Protein AF-A0A965IAT5-F1 (afdb_monomer_lite)

Radius of gyration: 20.92 Å; chains: 1; bounding box: 38×31×61 Å

Secondary structure (DSSP, 8-state):
----TT--PPP----SS--S-HHHHHHHHHHHHHHTT--S---------TTSS----TTPPPPPSEEETTEE--STTSS-SSSS-HHHHHHHHHHHHHHHHH-

Structure (mmCIF, N/CA/C/O backbone):
data_AF-A0A965IAT5-F1
#
_entry.id   AF-A0A965IAT5-F1
#
loop_
_atom_site.group_PDB
_atom_site.id
_atom_site.type_symbol
_atom_site.label_atom_id
_atom_site.label_alt_id
_atom_site.label_comp_id
_atom_site.label_asym_id
_atom_site.label_entity_id
_atom_site.label_seq_id
_atom_site.pdbx_PDB_ins_code
_atom_site.Cartn_x
_atom_site.Cartn_y
_atom_site.Cartn_z
_atom_site.occupancy
_atom_site.B_iso_or_equiv
_atom_site.auth_seq_id
_atom_site.auth_comp_id
_atom_site.auth_asym_id
_atom_site.auth_atom_id
_atom_site.pdbx_PDB_model_num
ATOM 1 N N . ILE A 1 1 ? -11.086 9.307 -29.072 1.00 40.31 1 ILE A N 1
ATOM 2 C CA . ILE A 1 1 ? -9.686 9.575 -28.659 1.00 40.31 1 ILE A CA 1
ATOM 3 C C . ILE A 1 1 ? -9.062 10.429 -29.756 1.00 40.31 1 ILE A C 1
ATOM 5 O O . ILE A 1 1 ? -9.099 10.022 -30.909 1.00 40.31 1 ILE A O 1
ATOM 9 N N . SER A 1 2 ? -8.652 11.656 -29.430 1.00 40.00 2 SER A N 1
ATOM 10 C CA . SER A 1 2 ? -8.165 12.648 -30.401 1.00 40.00 2 SER A CA 1
ATOM 11 C C . SER A 1 2 ? -6.796 12.230 -30.949 1.00 40.00 2 SER A C 1
ATOM 13 O O . SER A 1 2 ? -5.845 12.107 -30.181 1.00 40.00 2 SER A O 1
ATOM 15 N N . GLN A 1 3 ? -6.710 11.988 -32.261 1.00 45.22 3 GLN A N 1
ATOM 16 C CA . GLN A 1 3 ? -5.454 11.771 -32.979 1.00 45.22 3 GLN A CA 1
ATOM 17 C C . GLN A 1 3 ? -4.819 13.136 -33.263 1.00 45.22 3 GLN A C 1
ATOM 19 O O . GLN A 1 3 ? -5.136 13.779 -34.260 1.00 45.22 3 GLN A O 1
ATOM 24 N N . ASN A 1 4 ? -3.968 13.615 -32.356 1.00 45.94 4 ASN A N 1
ATOM 25 C CA . ASN A 1 4 ? -3.211 14.846 -32.560 1.00 45.94 4 ASN A CA 1
ATOM 26 C C . ASN A 1 4 ? -1.705 14.514 -32.536 1.00 45.94 4 ASN A C 1
ATOM 28 O O . ASN A 1 4 ? -1.198 14.148 -31.475 1.00 45.94 4 ASN A O 1
ATOM 32 N N . PRO A 1 5 ? -0.987 14.614 -33.670 1.00 48.59 5 PRO A N 1
ATOM 33 C CA . PRO A 1 5 ? 0.373 14.085 -33.833 1.00 48.59 5 PRO A CA 1
ATOM 34 C C . PRO A 1 5 ? 1.465 14.857 -33.069 1.00 48.59 5 PRO A C 1
ATOM 36 O O . PRO A 1 5 ? 2.627 14.472 -33.131 1.00 48.59 5 PRO A O 1
ATOM 39 N N . ASN A 1 6 ? 1.117 15.932 -32.348 1.00 50.16 6 ASN A N 1
ATOM 40 C CA . ASN A 1 6 ? 2.080 16.824 -31.687 1.00 50.16 6 ASN A CA 1
ATOM 41 C C . ASN A 1 6 ? 1.929 16.911 -30.155 1.00 50.16 6 ASN A C 1
ATOM 43 O O . ASN A 1 6 ? 2.460 17.818 -29.517 1.00 50.16 6 ASN A O 1
ATOM 47 N N . LYS A 1 7 ? 1.206 15.972 -29.534 1.00 50.66 7 LYS A N 1
ATOM 48 C CA . LYS A 1 7 ? 1.285 15.747 -28.085 1.00 50.66 7 LYS A CA 1
ATOM 49 C C . LYS A 1 7 ? 2.068 14.465 -27.853 1.00 50.66 7 LYS A C 1
ATOM 51 O O . LYS A 1 7 ? 1.527 13.384 -28.057 1.00 50.66 7 LYS A O 1
ATOM 56 N N . LYS A 1 8 ? 3.321 14.579 -27.403 1.00 68.69 8 LYS A N 1
ATOM 57 C CA . LYS A 1 8 ? 4.007 13.442 -26.777 1.00 68.69 8 LYS A CA 1
ATOM 58 C C . LYS A 1 8 ? 3.155 13.025 -25.573 1.00 68.69 8 LYS A C 1
ATOM 60 O O . LYS A 1 8 ? 3.028 13.786 -24.616 1.00 68.69 8 LYS A O 1
ATOM 65 N N . GLY A 1 9 ? 2.454 11.900 -25.692 1.00 81.62 9 GLY A N 1
ATOM 66 C CA . GLY A 1 9 ? 1.611 11.373 -24.622 1.00 81.62 9 GLY A CA 1
ATOM 67 C C . GLY A 1 9 ? 2.477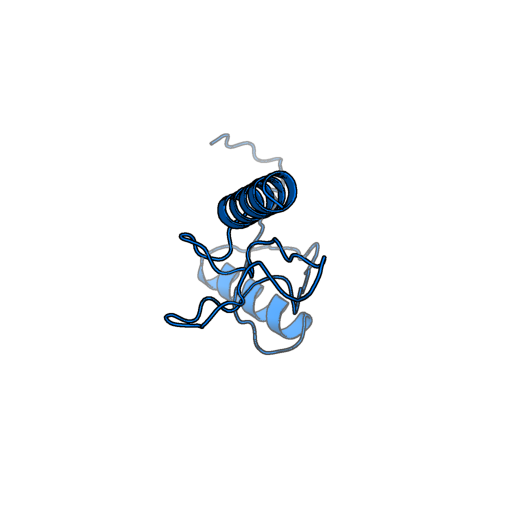 10.893 -23.463 1.00 81.62 9 GLY A C 1
ATOM 68 O O . GLY A 1 9 ? 3.569 10.379 -23.689 1.00 81.62 9 GLY A O 1
ATOM 69 N N . LEU A 1 10 ? 1.998 11.066 -22.232 1.00 89.56 10 LEU A N 1
ATOM 70 C CA . LEU A 1 10 ? 2.626 10.463 -21.063 1.00 89.56 10 LEU A CA 1
ATOM 71 C C . LEU A 1 10 ? 1.942 9.133 -20.762 1.00 89.56 10 LEU A C 1
ATOM 73 O O . LEU A 1 10 ? 0.715 9.074 -20.668 1.00 89.56 10 LEU A O 1
ATOM 77 N N . TRP A 1 11 ? 2.744 8.096 -20.567 1.00 91.06 11 TRP A N 1
ATOM 78 C CA . TRP A 1 11 ? 2.289 6.812 -20.058 1.00 91.06 11 TRP A CA 1
ATOM 79 C C . TRP A 1 11 ? 2.668 6.680 -18.586 1.00 91.06 11 TRP A C 1
ATOM 81 O O . TRP A 1 11 ? 3.728 7.136 -18.159 1.00 91.06 11 TRP A O 1
ATOM 91 N N . SER A 1 12 ? 1.785 6.065 -17.806 1.00 92.81 12 SER A N 1
ATOM 92 C CA . SER A 1 12 ? 2.038 5.725 -16.411 1.00 92.81 12 SER A CA 1
ATOM 93 C C . SER A 1 12 ? 1.698 4.261 -16.204 1.00 92.81 12 SER A C 1
ATOM 95 O O . SER A 1 12 ? 0.658 3.788 -16.664 1.00 92.81 12 SER A O 1
ATOM 97 N N . TRP A 1 13 ? 2.586 3.557 -15.511 1.00 92.94 13 TRP A N 1
ATOM 98 C CA . TRP A 1 13 ? 2.416 2.160 -15.153 1.00 92.94 13 TRP A CA 1
ATOM 99 C C . TRP A 1 13 ? 2.506 2.020 -13.644 1.00 92.94 13 TRP A C 1
ATOM 101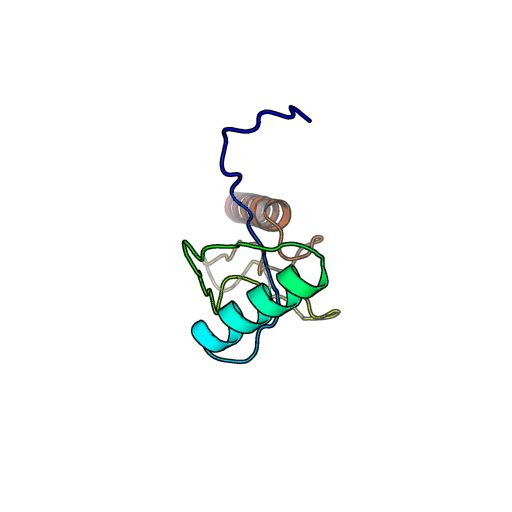 O O . TRP A 1 13 ? 3.333 2.659 -12.992 1.00 92.94 13 TRP A O 1
ATOM 111 N N . VAL A 1 14 ? 1.651 1.161 -13.103 1.00 90.75 14 VAL A N 1
ATOM 112 C CA . VAL A 1 14 ? 1.650 0.793 -11.692 1.00 90.75 14 VAL A CA 1
ATOM 113 C C . VAL A 1 14 ? 1.866 -0.703 -11.627 1.00 90.75 14 VAL A C 1
ATOM 115 O O . VAL A 1 14 ? 1.155 -1.474 -12.268 1.00 90.75 14 VAL A O 1
ATOM 118 N N . ILE A 1 15 ? 2.857 -1.102 -10.847 1.00 87.94 15 ILE A N 1
ATOM 119 C CA . ILE A 1 15 ? 3.197 -2.498 -10.614 1.00 87.94 15 ILE A CA 1
ATOM 120 C C . ILE A 1 15 ? 3.080 -2.782 -9.122 1.00 87.94 15 ILE A C 1
ATOM 122 O O . ILE A 1 15 ? 3.447 -1.958 -8.282 1.00 87.94 15 ILE A O 1
ATOM 126 N N . SER A 1 16 ? 2.546 -3.949 -8.790 1.00 81.12 16 SER A N 1
ATOM 127 C CA . SER A 1 16 ? 2.501 -4.467 -7.428 1.00 81.12 16 SER A CA 1
ATOM 128 C C . SER A 1 16 ? 3.533 -5.588 -7.274 1.00 81.12 16 SER A C 1
ATOM 130 O O . SER A 1 16 ? 3.813 -6.316 -8.222 1.00 81.12 16 SER A O 1
ATOM 132 N N 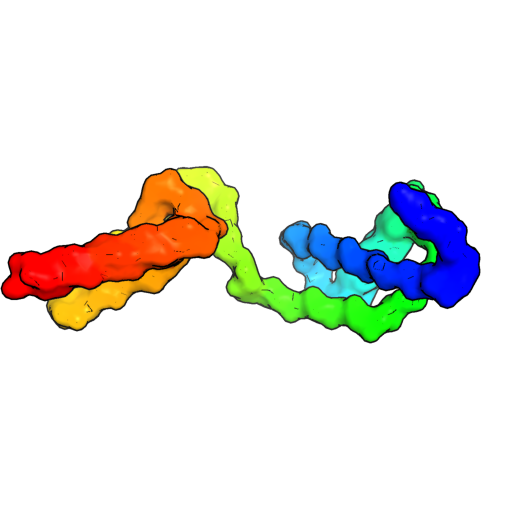. ALA A 1 17 ? 4.098 -5.730 -6.070 1.00 67.38 17 ALA A N 1
ATOM 133 C CA . ALA A 1 17 ? 5.016 -6.817 -5.700 1.00 67.38 17 ALA A CA 1
ATOM 134 C C . ALA A 1 17 ? 6.318 -6.918 -6.528 1.00 67.38 17 ALA A C 1
ATOM 136 O O . ALA A 1 17 ? 6.717 -7.992 -6.973 1.00 67.38 17 ALA A O 1
ATOM 137 N N . SER A 1 18 ? 7.024 -5.801 -6.677 1.00 72.38 18 SER A N 1
ATOM 138 C CA . SER A 1 18 ? 8.297 -5.743 -7.396 1.00 72.38 18 SER A CA 1
ATOM 139 C C . SER A 1 18 ? 9.468 -6.111 -6.478 1.00 72.38 18 SER A C 1
ATOM 141 O O . SER A 1 18 ? 9.752 -5.413 -5.502 1.00 72.38 18 SER A O 1
ATOM 143 N N . LEU A 1 19 ? 10.150 -7.216 -6.780 1.00 78.50 19 LEU A N 1
ATOM 144 C CA . LEU A 1 19 ? 11.389 -7.607 -6.109 1.00 78.50 19 LEU A CA 1
ATOM 145 C C . LEU A 1 19 ? 12.572 -6.920 -6.800 1.00 78.50 19 LEU A C 1
ATOM 147 O O . LEU A 1 19 ? 12.728 -7.047 -8.010 1.00 78.50 19 LEU A O 1
ATOM 151 N N . GLY A 1 20 ? 13.409 -6.220 -6.035 1.00 84.69 20 GLY A N 1
ATOM 152 C CA . GLY A 1 20 ? 14.618 -5.572 -6.549 1.00 84.69 20 GLY A CA 1
ATOM 153 C C . GLY A 1 20 ? 14.696 -4.083 -6.228 1.00 84.69 20 GLY A C 1
ATOM 154 O O . GLY A 1 20 ? 13.875 -3.533 -5.488 1.00 84.69 20 GLY A O 1
ATOM 155 N N . ASP A 1 21 ? 15.732 -3.440 -6.755 1.00 91.25 21 ASP A N 1
ATOM 156 C CA . ASP A 1 21 ? 15.907 -1.993 -6.675 1.00 91.25 21 ASP A CA 1
ATOM 157 C C . ASP A 1 21 ? 15.144 -1.251 -7.784 1.00 91.25 21 ASP A C 1
ATOM 159 O O . ASP A 1 21 ? 14.566 -1.837 -8.701 1.00 91.25 21 ASP A O 1
ATOM 163 N N 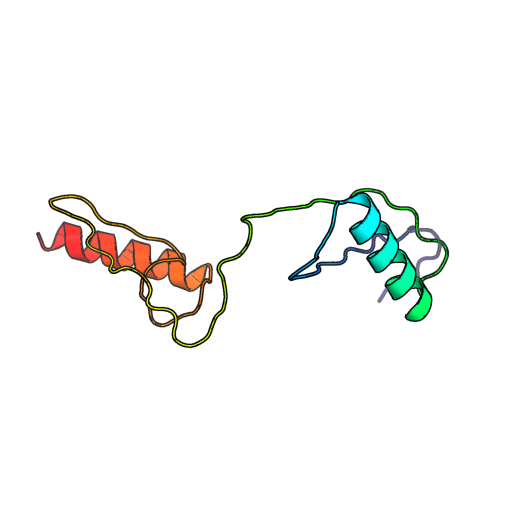. ARG A 1 22 ? 15.128 0.079 -7.664 1.00 92.06 22 ARG A N 1
ATOM 164 C CA . ARG A 1 22 ? 14.434 0.995 -8.574 1.00 92.06 22 ARG A CA 1
ATOM 165 C C . ARG A 1 22 ? 14.833 0.787 -10.035 1.00 92.06 22 ARG A C 1
ATOM 167 O O . ARG A 1 22 ? 13.957 0.837 -10.897 1.00 92.06 22 ARG A O 1
ATOM 174 N N . ASP A 1 23 ? 16.114 0.584 -10.312 1.00 93.75 23 ASP A N 1
ATOM 175 C CA . ASP A 1 23 ? 16.635 0.561 -11.679 1.00 93.75 23 ASP A CA 1
ATOM 176 C C . ASP A 1 23 ? 16.282 -0.763 -12.359 1.00 93.75 23 ASP A C 1
ATOM 178 O O . ASP A 1 23 ? 15.747 -0.767 -13.467 1.00 93.75 23 ASP A O 1
ATOM 182 N N . THR A 1 24 ? 16.438 -1.875 -11.637 1.00 93.62 24 THR A N 1
ATOM 183 C CA . THR A 1 24 ? 16.022 -3.213 -12.086 1.00 93.62 24 THR A CA 1
ATOM 184 C C . THR A 1 24 ? 14.529 -3.253 -12.413 1.00 93.62 24 THR A C 1
ATOM 186 O O . THR A 1 24 ? 14.102 -3.781 -13.444 1.00 93.62 24 THR A O 1
ATOM 189 N N . ILE A 1 25 ? 13.719 -2.654 -11.539 1.00 93.81 25 ILE A N 1
ATOM 190 C CA . ILE A 1 25 ? 12.273 -2.556 -11.716 1.00 93.81 25 ILE A CA 1
ATOM 191 C C . ILE A 1 25 ? 11.925 -1.687 -12.930 1.00 93.81 25 ILE A C 1
ATOM 193 O O . ILE A 1 25 ? 11.072 -2.066 -13.730 1.00 93.81 25 ILE A O 1
ATOM 197 N N . THR A 1 26 ? 12.588 -0.538 -13.079 1.00 95.31 26 THR A N 1
ATOM 198 C CA . THR A 1 26 ? 12.368 0.380 -14.208 1.00 95.31 26 THR A CA 1
ATOM 199 C C . THR A 1 26 ? 12.652 -0.323 -15.529 1.00 95.31 26 THR A C 1
ATOM 201 O O . THR A 1 26 ? 11.824 -0.272 -16.436 1.00 95.31 26 THR A O 1
ATOM 204 N N . GLN A 1 27 ? 13.775 -1.041 -15.616 1.00 94.69 27 GLN A N 1
ATOM 205 C CA . GLN A 1 27 ? 14.135 -1.787 -16.817 1.00 94.69 27 GLN A CA 1
ATOM 206 C C . GLN A 1 27 ? 13.120 -2.892 -17.125 1.00 94.69 27 GLN A C 1
ATOM 208 O O . GLN A 1 27 ? 12.681 -3.014 -18.262 1.00 94.69 27 GLN A O 1
ATOM 213 N N . SER A 1 28 ? 12.666 -3.630 -16.109 1.00 94.06 28 SER A N 1
ATOM 214 C CA . SER A 1 28 ? 11.660 -4.686 -16.297 1.00 94.06 28 SER A CA 1
ATOM 215 C C . SER A 1 28 ? 10.335 -4.138 -16.847 1.00 94.06 28 SER A C 1
ATOM 217 O O . SER A 1 28 ? 9.709 -4.765 -17.701 1.00 94.06 28 SER A O 1
ATOM 219 N N . VAL A 1 29 ? 9.908 -2.952 -16.389 1.00 94.38 29 VAL A N 1
ATOM 220 C CA . VAL A 1 29 ? 8.712 -2.271 -16.915 1.00 94.38 29 VAL A CA 1
ATOM 221 C C . VAL A 1 29 ? 8.920 -1.824 -18.360 1.00 94.38 29 VAL A C 1
ATOM 223 O O . VAL A 1 29 ? 8.016 -2.006 -19.174 1.00 94.38 29 VAL A O 1
ATOM 226 N N . LEU A 1 30 ? 10.093 -1.278 -18.701 1.00 95.31 30 LEU A N 1
ATOM 227 C CA . LEU A 1 30 ? 10.420 -0.900 -20.080 1.00 95.31 30 LEU A CA 1
ATOM 228 C C . LEU A 1 30 ? 10.422 -2.110 -21.014 1.00 95.31 30 LEU A C 1
ATOM 230 O O . LEU A 1 30 ? 9.821 -2.054 -22.086 1.00 95.31 30 LEU A O 1
ATOM 234 N N . ASP A 1 31 ? 11.035 -3.213 -20.590 1.00 94.56 31 ASP A N 1
ATOM 235 C CA . ASP A 1 31 ? 11.078 -4.447 -21.367 1.00 94.56 31 ASP A CA 1
ATOM 236 C C . ASP A 1 31 ? 9.658 -4.977 -21.602 1.00 94.56 31 ASP A C 1
ATOM 238 O O . ASP A 1 31 ? 9.303 -5.331 -22.728 1.00 94.56 31 ASP A O 1
ATOM 242 N N . GLN A 1 32 ? 8.804 -4.985 -20.572 1.00 93.88 32 GLN A N 1
ATOM 243 C CA . GLN A 1 32 ? 7.409 -5.403 -20.715 1.00 93.88 32 GLN A CA 1
ATOM 244 C C . GLN A 1 32 ? 6.611 -4.454 -21.620 1.00 93.88 32 GLN A C 1
ATOM 246 O O . GLN A 1 32 ? 5.828 -4.915 -22.450 1.00 93.88 32 GLN A O 1
ATOM 251 N N . ALA A 1 33 ? 6.815 -3.142 -21.498 1.00 94.44 33 ALA A N 1
ATOM 252 C CA . ALA A 1 33 ? 6.173 -2.156 -22.358 1.00 94.44 33 ALA A CA 1
ATOM 253 C C . ALA A 1 33 ? 6.564 -2.369 -23.831 1.00 94.44 33 ALA A C 1
ATOM 255 O O . ALA A 1 33 ? 5.686 -2.400 -24.695 1.00 94.44 33 ALA A O 1
ATOM 256 N N . HIS A 1 34 ? 7.842 -2.637 -24.109 1.00 94.50 34 HIS A N 1
ATOM 257 C CA . HIS A 1 34 ? 8.318 -2.967 -25.451 1.00 94.50 34 HIS A CA 1
ATOM 258 C C . HIS A 1 34 ? 7.654 -4.239 -26.003 1.00 94.50 34 HIS A C 1
ATOM 260 O O . HIS A 1 34 ? 7.170 -4.241 -27.134 1.00 94.50 34 HIS A O 1
ATOM 266 N N . HIS A 1 35 ? 7.535 -5.299 -25.194 1.00 95.06 35 HIS A N 1
ATOM 267 C CA . HIS A 1 35 ? 6.825 -6.525 -25.592 1.00 95.06 35 HIS A CA 1
ATOM 268 C C . HIS A 1 35 ? 5.331 -6.301 -25.876 1.00 95.06 35 HIS A C 1
ATOM 270 O O . HIS A 1 35 ? 4.743 -7.027 -26.675 1.00 95.06 35 HIS A O 1
ATOM 276 N N . LEU A 1 36 ? 4.717 -5.296 -25.248 1.00 94.75 36 LEU A N 1
ATOM 277 C CA . LEU A 1 36 ? 3.331 -4.888 -25.492 1.00 94.75 36 LEU A CA 1
ATOM 278 C C . LEU A 1 36 ? 3.181 -3.908 -26.671 1.00 94.75 36 LEU A C 1
ATOM 280 O O . LEU A 1 36 ? 2.069 -3.466 -26.954 1.00 94.75 36 LEU A O 1
ATOM 284 N N . GLY A 1 37 ? 4.273 -3.583 -27.371 1.00 93.69 37 GLY A N 1
ATOM 285 C CA . GLY A 1 37 ? 4.272 -2.710 -28.546 1.00 93.69 37 GLY A CA 1
ATOM 286 C C . GLY A 1 37 ? 4.452 -1.221 -28.242 1.00 93.69 37 GLY A C 1
ATOM 287 O O . GLY A 1 37 ? 4.262 -0.398 -29.135 1.00 93.69 37 GLY A O 1
ATOM 288 N N . PHE A 1 38 ? 4.822 -0.853 -27.013 1.00 91.94 38 PHE A N 1
ATOM 289 C CA . PHE A 1 38 ? 5.221 0.514 -26.686 1.00 91.94 38 PHE A CA 1
ATOM 290 C C . PHE A 1 38 ? 6.721 0.690 -26.968 1.00 91.94 38 PHE A C 1
ATOM 292 O O . PHE A 1 38 ? 7.560 0.274 -26.170 1.00 91.94 38 PHE A O 1
ATOM 299 N N . SER A 1 39 ? 7.061 1.293 -28.109 1.00 86.06 39 SER A N 1
ATOM 300 C CA . SER A 1 39 ? 8.435 1.667 -28.472 1.00 86.06 39 SER A CA 1
ATOM 301 C C . SER A 1 39 ? 8.736 3.135 -28.144 1.00 86.06 39 SER A C 1
ATOM 303 O O . SER A 1 39 ? 7.828 3.916 -27.854 1.00 86.06 39 SER A O 1
ATOM 305 N N . ASP A 1 40 ? 10.019 3.509 -28.189 1.00 88.12 40 ASP A N 1
ATOM 306 C CA . ASP A 1 40 ? 10.491 4.902 -28.088 1.00 88.12 40 ASP A CA 1
ATOM 307 C C . ASP A 1 40 ? 10.084 5.626 -26.790 1.00 88.12 40 ASP A C 1
ATOM 309 O O . ASP A 1 40 ? 9.771 6.819 -26.777 1.00 88.12 40 ASP A O 1
ATOM 313 N N . LEU A 1 41 ? 10.084 4.888 -25.677 1.00 89.94 41 LEU A N 1
ATOM 314 C CA . LEU A 1 41 ? 9.775 5.416 -24.352 1.00 89.94 41 LEU A CA 1
ATOM 315 C C . LEU A 1 41 ? 11.000 6.081 -23.713 1.00 89.94 41 LEU A C 1
ATOM 317 O O . LEU A 1 41 ? 12.081 5.500 -23.646 1.00 89.94 41 LEU A O 1
ATOM 321 N N . GLU A 1 42 ? 10.796 7.276 -23.164 1.00 92.25 42 GLU A N 1
ATOM 322 C CA . GLU A 1 42 ? 11.758 7.970 -22.306 1.00 92.25 42 GLU A CA 1
ATOM 323 C C . GLU A 1 42 ? 11.273 7.902 -20.853 1.00 92.25 42 GLU A C 1
ATOM 325 O O . GLU A 1 42 ? 10.141 8.288 -20.542 1.00 92.25 42 GLU A O 1
ATOM 330 N N . VAL A 1 43 ? 12.119 7.408 -19.945 1.00 94.06 43 VAL A N 1
ATOM 331 C CA . VAL A 1 43 ? 11.783 7.361 -18.517 1.00 94.06 43 VAL A CA 1
ATOM 332 C C . VAL A 1 43 ? 11.884 8.761 -17.927 1.00 94.06 43 VAL A C 1
ATOM 334 O O . VAL A 1 43 ? 12.974 9.301 -17.773 1.00 94.06 43 VAL A O 1
ATOM 337 N N . ILE A 1 44 ? 10.742 9.319 -17.523 1.00 94.62 44 ILE A N 1
ATOM 338 C CA . ILE A 1 44 ? 10.699 10.606 -16.816 1.00 94.62 44 ILE A CA 1
ATOM 339 C C . ILE A 1 44 ? 10.945 10.413 -15.319 1.00 94.62 44 ILE A C 1
ATOM 341 O O . ILE A 1 44 ? 11.687 11.167 -14.694 1.00 94.62 44 ILE A O 1
ATOM 345 N N . THR A 1 45 ? 10.290 9.422 -14.711 1.00 94.69 45 THR A N 1
ATOM 346 C CA . THR A 1 45 ? 10.396 9.175 -13.273 1.00 94.69 45 THR A CA 1
ATOM 347 C C . THR A 1 45 ? 10.028 7.742 -12.917 1.00 94.69 45 THR A C 1
ATOM 349 O O . THR A 1 45 ? 9.169 7.135 -13.554 1.00 94.69 45 THR A O 1
ATOM 352 N N . THR A 1 46 ? 10.638 7.248 -11.842 1.00 94.19 46 THR A N 1
ATOM 353 C CA . THR A 1 46 ? 10.247 6.006 -11.173 1.00 94.19 46 THR A CA 1
ATOM 354 C C . THR A 1 46 ? 10.061 6.319 -9.697 1.00 94.19 46 THR A C 1
ATOM 356 O O . THR A 1 46 ? 10.992 6.768 -9.027 1.00 94.19 46 THR A O 1
ATOM 359 N N . VAL A 1 47 ? 8.861 6.079 -9.179 1.00 91.88 47 VAL A N 1
ATOM 360 C CA . VAL A 1 47 ? 8.540 6.264 -7.761 1.00 91.88 47 VAL A CA 1
ATOM 361 C C . VAL A 1 47 ? 8.372 4.886 -7.134 1.00 91.88 47 VAL A C 1
ATOM 363 O O . VAL A 1 47 ? 7.606 4.069 -7.636 1.00 91.88 47 VAL A O 1
ATOM 366 N N . VAL A 1 48 ? 9.111 4.617 -6.057 1.00 88.75 48 VAL A N 1
ATOM 367 C CA . VAL A 1 48 ? 9.061 3.337 -5.339 1.00 88.75 48 VAL A CA 1
ATOM 368 C C . VAL A 1 48 ? 8.592 3.594 -3.920 1.00 88.75 48 VAL A C 1
ATOM 370 O O . VAL A 1 48 ? 9.291 4.253 -3.156 1.00 88.75 48 VAL A O 1
ATOM 373 N N . GLU A 1 49 ? 7.454 3.006 -3.556 1.00 85.88 49 GLU A N 1
ATOM 374 C CA . GLU A 1 49 ? 6.911 3.093 -2.203 1.00 85.88 49 GLU A CA 1
ATOM 375 C C . GLU A 1 49 ? 6.808 1.721 -1.542 1.00 85.88 49 GLU A C 1
ATOM 377 O O . GLU A 1 49 ? 5.971 0.890 -1.891 1.00 85.88 49 GLU A O 1
ATOM 382 N N . LYS A 1 50 ? 7.651 1.485 -0.532 1.00 78.88 50 LYS A N 1
ATOM 383 C CA . LYS A 1 50 ? 7.736 0.186 0.163 1.00 78.88 50 LYS A CA 1
ATOM 384 C C . LYS A 1 50 ? 6.602 -0.052 1.164 1.00 78.88 50 LYS A C 1
ATOM 386 O O . LYS A 1 50 ? 6.462 -1.164 1.664 1.00 78.88 50 LYS A O 1
ATOM 391 N N . ARG A 1 51 ? 5.829 0.987 1.495 1.00 74.12 51 ARG A N 1
ATOM 392 C CA . ARG A 1 51 ? 4.742 0.944 2.490 1.00 74.12 51 ARG A CA 1
ATOM 393 C C . ARG A 1 51 ? 3.412 1.487 1.960 1.00 74.12 51 ARG A C 1
ATOM 395 O O . ARG A 1 51 ? 2.527 1.776 2.751 1.00 74.12 51 ARG A O 1
ATOM 402 N N . ALA A 1 52 ? 3.269 1.630 0.643 1.00 67.44 52 ALA A N 1
ATOM 403 C CA . ALA A 1 52 ? 2.077 2.242 0.054 1.00 67.44 52 ALA A CA 1
ATOM 404 C C . ALA A 1 52 ? 0.820 1.362 0.093 1.00 67.44 52 ALA A C 1
ATOM 406 O O . ALA A 1 52 ? -0.272 1.885 -0.091 1.00 67.44 52 ALA A O 1
ATOM 407 N N . SER A 1 53 ? 0.943 0.046 0.293 1.00 64.44 53 SER A N 1
ATOM 408 C CA . SER A 1 53 ? -0.218 -0.848 0.271 1.00 64.44 53 SER A CA 1
ATOM 409 C C . SER A 1 53 ? -0.236 -1.818 1.444 1.00 64.44 53 SER A C 1
ATOM 411 O O . SER A 1 53 ? 0.777 -2.411 1.823 1.00 64.44 53 SER A O 1
ATOM 413 N N . PHE A 1 54 ? -1.431 -1.981 2.004 1.00 70.38 54 PHE A N 1
ATOM 414 C CA . PHE A 1 54 ? -1.759 -3.063 2.914 1.00 70.38 54 PHE A CA 1
ATOM 415 C C . PHE A 1 54 ? -1.607 -4.416 2.208 1.00 70.38 54 PHE A C 1
ATOM 417 O O . PHE A 1 54 ? -1.902 -4.561 1.020 1.00 70.38 54 PHE A O 1
ATOM 424 N N . SER A 1 55 ? -1.166 -5.438 2.943 1.00 72.69 55 SER A N 1
ATOM 425 C CA . SER A 1 55 ? -1.104 -6.792 2.398 1.00 72.69 55 SER A CA 1
ATOM 426 C C . SER A 1 55 ? -2.524 -7.339 2.253 1.00 72.69 55 SER A C 1
ATOM 428 O O . SER A 1 55 ? -3.130 -7.750 3.238 1.00 72.69 55 SER A O 1
ATOM 430 N N . CYS A 1 56 ? -3.046 -7.379 1.024 1.00 68.50 56 CYS A N 1
ATOM 431 C CA . CYS A 1 56 ? -4.356 -7.953 0.688 1.00 68.50 56 CYS A CA 1
ATOM 432 C C . CYS A 1 56 ? -4.369 -9.492 0.784 1.00 68.50 56 CYS A C 1
ATOM 434 O O . CYS A 1 56 ? -4.797 -10.183 -0.139 1.00 68.50 56 CYS A O 1
ATOM 436 N N . LYS A 1 57 ? -3.855 -10.051 1.884 1.00 77.56 57 LYS A N 1
ATOM 437 C CA . LYS A 1 57 ? -3.904 -11.484 2.165 1.00 77.56 57 LYS A CA 1
ATOM 438 C C . LYS A 1 57 ? -5.316 -11.850 2.626 1.00 77.56 57 LYS A C 1
ATOM 440 O O . LYS A 1 57 ? -5.788 -11.276 3.610 1.00 77.56 57 LYS A O 1
ATOM 445 N N . PRO A 1 58 ? -5.989 -12.802 1.957 1.00 78.69 58 PRO A N 1
ATOM 446 C CA . PRO A 1 58 ? -7.265 -13.315 2.436 1.00 78.69 58 PRO A CA 1
ATOM 447 C C . PRO A 1 58 ? -7.144 -13.836 3.873 1.00 78.69 58 PRO A C 1
ATOM 449 O O . PRO A 1 58 ? -6.156 -14.482 4.217 1.00 78.69 58 PRO A O 1
ATOM 452 N N . GLY A 1 59 ? -8.149 -13.556 4.706 1.00 79.88 59 GLY A N 1
ATOM 453 C CA . GLY A 1 59 ? -8.216 -14.061 6.082 1.00 79.88 59 GLY A CA 1
ATOM 454 C C . GLY A 1 59 ? -7.246 -13.415 7.077 1.00 79.88 59 GLY A C 1
ATOM 455 O O . GLY A 1 59 ? -7.062 -13.955 8.163 1.00 79.88 59 GLY A O 1
ATOM 456 N N . ILE A 1 60 ? -6.613 -12.286 6.740 1.00 84.75 60 ILE A N 1
ATOM 457 C CA . ILE A 1 60 ? -5.792 -11.546 7.705 1.00 84.75 60 ILE A CA 1
ATOM 458 C C . ILE A 1 60 ? -6.672 -10.940 8.810 1.00 84.75 60 ILE A C 1
ATOM 460 O O . ILE A 1 60 ? -7.633 -10.222 8.532 1.00 84.75 60 ILE A O 1
ATOM 464 N N . THR A 1 61 ? -6.333 -11.214 10.071 1.00 87.25 61 THR A N 1
ATOM 465 C CA . THR A 1 61 ? -6.982 -10.568 11.217 1.00 87.25 61 THR A CA 1
ATOM 466 C C . THR A 1 61 ? -6.519 -9.119 11.296 1.00 87.25 61 THR A C 1
ATOM 468 O O . THR A 1 61 ? -5.327 -8.853 11.470 1.00 87.25 61 THR A O 1
ATOM 471 N N . ARG A 1 62 ? -7.457 -8.181 11.158 1.00 89.31 62 ARG A N 1
ATOM 472 C CA . ARG A 1 62 ? -7.198 -6.748 11.330 1.00 89.31 62 ARG A CA 1
ATOM 473 C C . ARG A 1 62 ? -7.462 -6.326 12.779 1.00 89.31 62 ARG A C 1
ATOM 475 O O . ARG A 1 62 ? -8.295 -6.952 13.430 1.00 89.31 62 ARG A O 1
ATOM 482 N N . PRO A 1 63 ? -6.758 -5.311 13.308 1.00 92.06 63 PRO A N 1
ATOM 483 C CA . PRO A 1 63 ? -7.000 -4.834 14.666 1.00 92.06 63 PRO A CA 1
ATOM 484 C C . PRO A 1 63 ? -8.391 -4.222 14.826 1.00 92.06 63 PRO A C 1
ATOM 486 O O . PRO A 1 63 ? -8.915 -3.612 13.893 1.00 92.06 63 PRO A O 1
ATOM 489 N N . ALA A 1 64 ? -8.936 -4.319 16.036 1.00 93.62 64 ALA A N 1
ATOM 490 C CA . ALA A 1 64 ? -10.165 -3.636 16.419 1.00 93.62 64 ALA A CA 1
ATOM 491 C C . ALA A 1 64 ? -9.961 -2.112 16.565 1.00 93.62 64 ALA A C 1
ATOM 493 O O . ALA A 1 64 ? -8.839 -1.627 16.716 1.00 93.62 64 ALA A O 1
ATOM 494 N N . LEU A 1 65 ? -11.071 -1.366 16.568 1.00 94.38 65 LEU A N 1
ATOM 495 C CA . LEU A 1 65 ? -11.102 0.099 16.717 1.00 94.38 65 LEU A CA 1
ATOM 496 C C . LEU A 1 65 ? -10.59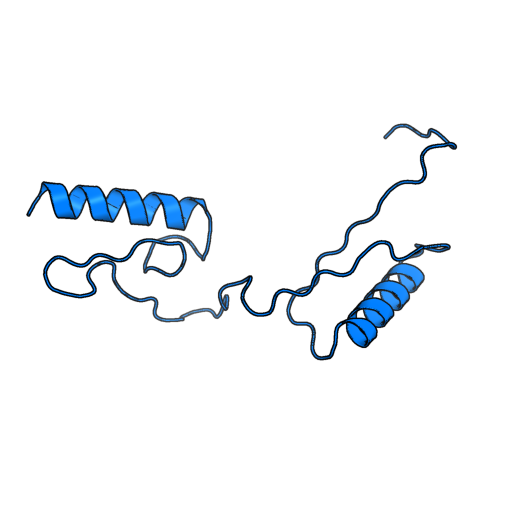4 0.574 18.091 1.00 94.38 65 LEU A C 1
ATOM 498 O O . LEU A 1 65 ? -9.942 1.611 18.184 1.00 94.38 65 LEU A O 1
ATOM 502 N N . ASN A 1 66 ? -10.902 -0.155 19.169 1.00 94.25 66 ASN A N 1
ATOM 503 C CA . ASN A 1 66 ? -10.456 0.186 20.520 1.00 94.25 66 ASN A CA 1
ATOM 504 C C . ASN A 1 66 ? -9.068 -0.409 20.770 1.00 94.25 66 ASN A C 1
ATOM 506 O O . ASN A 1 66 ? -8.903 -1.630 20.783 1.00 94.25 66 ASN A O 1
ATOM 510 N N . VAL A 1 67 ? -8.082 0.459 20.986 1.00 94.25 67 VAL A N 1
ATOM 511 C CA . VAL A 1 67 ? -6.692 0.057 21.237 1.00 94.25 67 VAL A CA 1
ATOM 512 C C . VAL A 1 67 ? -6.273 0.251 22.698 1.00 94.25 67 VAL A C 1
ATOM 514 O O . VAL A 1 67 ? -5.206 -0.215 23.093 1.00 94.25 67 VAL A O 1
ATOM 517 N N . GLY A 1 68 ? -7.095 0.916 23.513 1.00 93.62 68 GLY A N 1
ATOM 518 C CA . GLY A 1 68 ? -6.845 1.146 24.931 1.00 93.62 68 GLY A CA 1
ATOM 519 C C . GLY A 1 68 ? -7.748 2.230 25.536 1.00 93.62 68 GLY A C 1
ATOM 520 O O . GLY A 1 68 ? -8.523 2.871 24.827 1.00 93.62 68 GLY A O 1
ATOM 521 N N . PRO A 1 69 ? -7.657 2.473 26.857 1.00 92.31 69 PRO A N 1
ATOM 522 C CA . PRO A 1 69 ? -8.480 3.473 27.535 1.00 92.31 69 PRO A CA 1
ATOM 523 C C . PRO A 1 69 ? -8.313 4.869 26.921 1.00 92.31 69 PRO A C 1
ATOM 525 O O . PRO A 1 69 ? -7.215 5.424 26.919 1.00 92.31 69 PRO A O 1
ATOM 528 N N . GLY A 1 70 ? -9.405 5.428 26.395 1.00 91.38 70 GLY A N 1
ATOM 529 C CA . GLY A 1 70 ? -9.408 6.742 25.744 1.00 91.38 70 GLY A CA 1
ATOM 530 C C . GLY A 1 70 ? -8.653 6.806 24.411 1.00 91.38 70 GLY A C 1
ATOM 531 O O . GLY A 1 70 ? -8.453 7.903 23.895 1.00 91.38 70 GLY A O 1
ATOM 532 N N . LEU A 1 71 ? -8.236 5.666 23.847 1.00 94.62 71 LEU A N 1
ATOM 533 C CA . LEU A 1 71 ? -7.475 5.606 22.604 1.00 94.62 71 LEU A CA 1
ATOM 534 C C . LEU A 1 71 ? -8.194 4.738 21.567 1.00 94.62 71 LEU A C 1
ATOM 536 O O . LEU A 1 71 ? -8.440 3.548 21.770 1.00 94.62 71 LEU A O 1
ATOM 540 N N . TRP A 1 72 ? -8.471 5.350 20.421 1.00 95.94 72 TRP A N 1
ATOM 541 C CA . TRP A 1 72 ? -9.181 4.738 19.307 1.00 95.94 72 TRP A CA 1
ATOM 542 C C . TRP A 1 72 ? -8.330 4.802 18.044 1.00 95.94 72 TRP A C 1
ATOM 544 O O . TRP A 1 72 ? -7.660 5.804 17.788 1.00 95.94 72 TRP A O 1
ATOM 554 N N . ALA A 1 73 ? -8.374 3.743 17.246 1.00 95.31 73 ALA A N 1
ATOM 555 C CA . ALA A 1 73 ? -7.738 3.680 15.945 1.00 95.31 73 ALA A CA 1
ATOM 556 C C . ALA A 1 73 ? -8.798 3.699 14.840 1.00 95.31 73 ALA A C 1
ATOM 558 O O . ALA A 1 73 ? -9.821 3.026 14.927 1.00 95.31 73 ALA A O 1
ATOM 559 N N . CYS A 1 74 ? -8.529 4.461 13.785 1.00 94.50 74 CYS A N 1
ATOM 560 C CA . CYS A 1 74 ? -9.297 4.471 12.546 1.00 94.50 74 CYS A CA 1
ATOM 561 C C . CYS A 1 74 ? -8.329 4.481 11.358 1.00 94.50 74 CYS A C 1
ATOM 563 O O . CYS A 1 74 ? -7.160 4.850 11.487 1.00 94.50 74 CYS A O 1
ATOM 565 N N . GLY A 1 75 ? -8.808 4.026 10.211 1.00 91.62 75 GLY A N 1
ATOM 566 C CA . GLY A 1 75 ? -8.035 3.835 8.996 1.00 91.62 75 GLY A CA 1
ATOM 567 C C . GLY A 1 75 ? -8.456 2.562 8.275 1.00 91.62 75 GLY A C 1
ATOM 568 O O . GLY A 1 75 ? -9.159 1.707 8.807 1.00 91.62 75 GLY A O 1
ATOM 569 N N . ASP A 1 76 ? -7.988 2.414 7.048 1.00 88.94 76 ASP A N 1
ATOM 570 C CA . ASP A 1 76 ? -8.262 1.260 6.191 1.00 88.94 76 ASP A CA 1
ATOM 571 C C . ASP A 1 76 ? -7.594 -0.048 6.675 1.00 8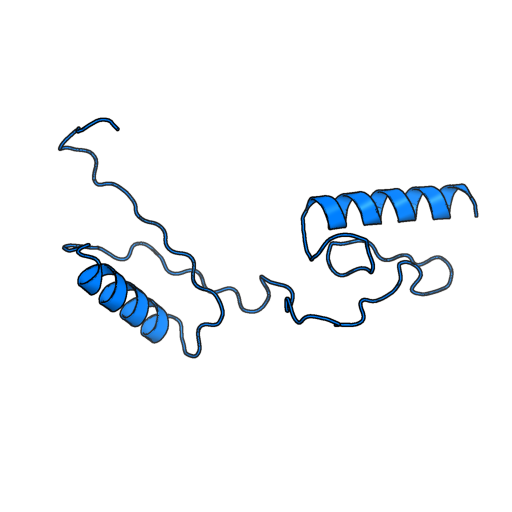8.94 76 ASP A C 1
ATOM 573 O O . ASP A 1 76 ? -7.949 -1.145 6.229 1.00 88.94 76 ASP A O 1
ATOM 577 N N . TYR A 1 77 ? -6.664 0.068 7.630 1.00 88.50 77 TYR A N 1
ATOM 578 C CA . TYR A 1 77 ? -6.040 -1.037 8.360 1.00 88.50 77 TYR A CA 1
ATOM 579 C C . TYR A 1 77 ? -6.923 -1.635 9.465 1.00 88.50 77 TYR A C 1
ATOM 581 O O . TYR A 1 77 ? -6.659 -2.750 9.916 1.00 88.50 77 TYR A O 1
ATOM 589 N N . ILE A 1 78 ? -7.951 -0.915 9.916 1.00 92.06 78 ILE A N 1
ATOM 590 C CA . ILE A 1 78 ? -8.821 -1.355 11.009 1.00 92.06 78 ILE A CA 1
ATOM 591 C C . ILE A 1 78 ? -9.843 -2.371 10.503 1.00 92.06 78 ILE A C 1
ATOM 593 O O . ILE A 1 78 ? -10.210 -2.392 9.324 1.00 92.06 78 ILE A O 1
ATOM 597 N N . GLU A 1 79 ? -10.257 -3.271 11.391 1.00 91.00 79 GLU A N 1
ATOM 598 C CA . GLU A 1 79 ? -11.319 -4.228 11.122 1.00 91.00 79 GLU A CA 1
ATOM 599 C C . GLU A 1 79 ? -12.579 -3.516 10.611 1.00 91.00 79 GLU A C 1
ATOM 601 O O . GLU A 1 79 ? -13.035 -2.519 11.165 1.00 91.00 79 GLU A O 1
ATOM 606 N N . GLY A 1 80 ? -13.135 -4.028 9.514 1.00 87.69 80 GLY A N 1
ATOM 607 C CA . GLY A 1 80 ? -14.261 -3.410 8.834 1.00 87.69 80 GLY A CA 1
ATOM 608 C C . GLY A 1 80 ? -14.802 -4.278 7.699 1.00 87.69 80 GLY A C 1
ATOM 609 O O . GLY A 1 80 ? -14.201 -5.297 7.346 1.00 87.69 80 GLY A O 1
ATOM 610 N N . PRO A 1 81 ? -15.936 -3.888 7.101 1.00 86.44 81 PRO A N 1
ATOM 611 C CA . PRO A 1 81 ? -16.615 -4.688 6.081 1.00 86.44 81 PRO A CA 1
ATOM 612 C C . PRO A 1 81 ? -15.903 -4.668 4.720 1.00 86.44 81 PRO A C 1
ATOM 614 O O . PRO A 1 81 ? -16.123 -5.555 3.898 1.00 86.44 81 PRO A O 1
ATOM 617 N N . TYR A 1 82 ? -15.041 -3.676 4.480 1.00 85.88 82 TYR A N 1
ATOM 618 C CA . TYR A 1 82 ? -14.317 -3.508 3.221 1.00 85.88 82 TYR A CA 1
ATOM 619 C C . TYR A 1 82 ? -12.825 -3.833 3.375 1.00 85.88 82 TYR A C 1
ATOM 621 O O . TYR A 1 82 ? -12.269 -3.632 4.463 1.00 85.88 82 TYR A O 1
ATOM 629 N N . PRO A 1 83 ? -12.147 -4.301 2.306 1.00 80.88 83 PRO A N 1
ATOM 630 C CA . PRO A 1 83 ? -10.684 -4.298 2.220 1.00 80.88 83 PRO A CA 1
ATOM 631 C C . PRO A 1 83 ? -10.095 -2.894 2.454 1.00 80.88 83 PRO A C 1
ATOM 633 O O . PRO A 1 83 ? -10.841 -1.920 2.561 1.00 80.88 83 PRO A O 1
ATOM 636 N N . SER A 1 84 ? -8.763 -2.781 2.512 1.00 86.19 84 SER A N 1
ATOM 637 C CA . SER A 1 84 ? -8.067 -1.493 2.679 1.00 86.19 84 SER A CA 1
ATOM 638 C C . SER A 1 84 ? -8.409 -0.554 1.510 1.00 86.19 84 SER A C 1
ATOM 640 O O . SER A 1 84 ? -7.912 -0.692 0.395 1.00 86.19 84 SER A O 1
ATOM 642 N N . THR A 1 85 ? -9.379 0.323 1.760 1.00 87.44 85 THR A N 1
ATOM 643 C CA . THR A 1 85 ? -10.051 1.217 0.811 1.00 87.44 85 THR A CA 1
ATOM 644 C C . THR A 1 85 ? -10.283 2.555 1.501 1.00 87.44 85 THR A C 1
ATOM 646 O O . THR A 1 85 ? -10.389 2.617 2.731 1.00 87.44 85 THR A O 1
ATOM 649 N N . LEU A 1 86 ? -10.397 3.630 0.719 1.00 89.25 86 LEU A N 1
ATOM 650 C CA . LEU A 1 86 ? -10.665 4.963 1.264 1.00 89.25 86 LEU A CA 1
ATOM 651 C C . LEU A 1 86 ? -12.031 5.012 1.962 1.00 89.25 86 LEU A C 1
ATOM 653 O O . LEU A 1 86 ? -12.165 5.612 3.025 1.00 89.25 86 LEU A O 1
ATOM 657 N N . GLU A 1 87 ? -13.025 4.320 1.413 1.00 93.56 87 GLU A N 1
ATOM 658 C CA . GLU A 1 87 ? -14.359 4.171 1.989 1.00 93.56 87 GLU A CA 1
ATOM 659 C C . GLU A 1 87 ? -14.304 3.442 3.335 1.00 93.56 87 GLU A C 1
ATOM 661 O O . GLU A 1 87 ? -14.935 3.877 4.298 1.00 93.56 87 GLU A O 1
ATOM 666 N N . GLY A 1 88 ? -13.507 2.370 3.426 1.00 91.38 88 GLY A N 1
ATOM 667 C CA . GLY A 1 88 ? -13.247 1.662 4.679 1.00 91.38 88 GLY A CA 1
ATOM 668 C C . GLY A 1 88 ? -12.592 2.558 5.734 1.00 91.38 88 GLY A C 1
ATOM 669 O O . GLY A 1 88 ? -13.038 2.570 6.882 1.00 91.38 88 GLY A O 1
ATOM 670 N N . ALA A 1 89 ? -11.596 3.366 5.346 1.00 92.75 89 ALA A N 1
ATOM 671 C CA . ALA A 1 89 ? -10.969 4.336 6.246 1.00 92.75 89 ALA A CA 1
ATOM 672 C C . ALA A 1 89 ? -11.981 5.354 6.785 1.00 92.75 89 ALA A C 1
ATOM 674 O O . ALA A 1 89 ? -12.072 5.550 7.997 1.00 92.75 89 ALA A O 1
ATOM 675 N N . VAL A 1 90 ? -12.778 5.964 5.905 1.00 95.44 90 VAL A N 1
ATOM 676 C CA . VAL A 1 90 ? -13.786 6.959 6.295 1.00 95.44 90 VAL A CA 1
ATOM 677 C C . VAL A 1 90 ? -14.834 6.349 7.227 1.00 95.44 90 VAL A C 1
ATOM 679 O O . VAL A 1 90 ? -15.163 6.946 8.252 1.00 95.44 90 VAL A O 1
ATOM 682 N N . LEU A 1 91 ? -15.323 5.148 6.911 1.00 95.19 91 LEU A N 1
ATOM 683 C CA . LEU A 1 91 ? -16.310 4.443 7.727 1.00 95.19 91 LEU A CA 1
ATOM 684 C C . LEU A 1 91 ? -15.767 4.122 9.125 1.00 95.19 91 LEU A C 1
ATOM 686 O O . LEU A 1 91 ? -16.453 4.372 10.113 1.00 95.19 91 LEU A O 1
ATOM 690 N N . SER A 1 92 ? -14.522 3.647 9.228 1.00 95.31 92 SER A N 1
ATOM 691 C CA . SER A 1 92 ? -13.889 3.395 10.532 1.00 95.31 92 SER A CA 1
ATOM 692 C C . SER A 1 92 ? -13.756 4.674 11.375 1.00 95.31 92 SER A C 1
ATOM 694 O O . SER A 1 92 ? -13.930 4.639 12.590 1.00 95.31 92 SER A O 1
ATOM 696 N N . GLY A 1 93 ? -13.513 5.827 10.740 1.00 95.75 93 GLY A N 1
ATOM 697 C CA . GLY A 1 93 ? -13.467 7.122 11.421 1.00 95.75 93 GLY A CA 1
ATOM 698 C C . GLY A 1 93 ? -14.823 7.532 11.993 1.00 95.75 93 GLY A C 1
ATOM 699 O O . GLY A 1 93 ? -14.898 7.960 13.142 1.00 95.75 93 GLY A O 1
ATOM 700 N N . GLN A 1 94 ? -15.903 7.346 11.229 1.00 96.31 94 GLN A N 1
ATOM 701 C CA . GLN A 1 94 ? -17.267 7.606 11.711 1.00 96.31 94 GLN A CA 1
ATOM 702 C C . GLN A 1 94 ? -17.612 6.718 12.911 1.00 96.31 94 GLN A C 1
ATOM 704 O O . GLN A 1 94 ? -18.087 7.222 13.925 1.00 96.31 94 GLN A O 1
ATOM 709 N N . GLN A 1 95 ? -17.267 5.429 12.846 1.00 95.50 95 GLN A N 1
ATOM 710 C CA . GLN A 1 95 ? -17.479 4.499 13.957 1.00 95.50 95 GLN A CA 1
ATOM 711 C C . GLN A 1 95 ? -16.768 4.947 15.237 1.00 95.50 95 GLN A C 1
ATOM 713 O O . GLN A 1 95 ? -17.353 4.867 16.313 1.00 95.50 95 GLN A O 1
ATOM 718 N N . VAL A 1 96 ? -15.532 5.450 15.145 1.00 96.25 96 VAL A N 1
ATOM 719 C CA . VAL A 1 96 ? -14.821 5.995 16.314 1.00 96.25 96 VAL A CA 1
ATOM 720 C C . VAL A 1 96 ? -15.574 7.180 16.925 1.00 96.25 96 VAL A C 1
ATOM 722 O O . VAL A 1 96 ? -15.723 7.236 18.143 1.00 96.25 96 VAL A O 1
ATOM 725 N N . ILE A 1 97 ? -16.082 8.108 16.108 1.00 96.44 97 ILE A N 1
ATOM 726 C CA . ILE A 1 97 ? -16.849 9.263 16.604 1.00 96.44 97 ILE A CA 1
ATOM 727 C C . ILE A 1 97 ? -18.139 8.825 17.302 1.00 96.44 97 ILE A C 1
ATOM 729 O O . ILE A 1 97 ? -18.464 9.357 18.368 1.00 96.44 97 ILE A O 1
ATOM 733 N N . ASP A 1 98 ? -18.838 7.834 16.750 1.00 94.94 98 ASP A N 1
ATOM 734 C CA . ASP A 1 98 ? -20.045 7.279 17.364 1.00 94.94 98 ASP A CA 1
ATOM 735 C C . ASP A 1 98 ? -19.740 6.654 18.731 1.00 94.94 98 ASP A C 1
ATOM 737 O O . ASP A 1 98 ? -20.479 6.884 19.688 1.00 94.94 98 ASP A O 1
ATOM 741 N N . GLN A 1 99 ? -18.633 5.912 18.848 1.00 92.81 99 GLN A N 1
ATOM 742 C CA . GLN A 1 99 ? -18.203 5.301 20.110 1.00 92.81 99 GLN A CA 1
ATOM 743 C C . GLN A 1 99 ? -17.813 6.349 21.159 1.00 92.81 99 GLN A C 1
ATOM 745 O O . GLN A 1 99 ? -18.219 6.247 22.317 1.00 92.81 99 GLN A O 1
ATOM 750 N N . ILE A 1 100 ? -17.063 7.380 20.756 1.00 93.56 100 ILE A N 1
ATOM 751 C CA . ILE A 1 100 ? -16.673 8.487 21.642 1.00 93.56 100 ILE A CA 1
ATOM 752 C C . ILE A 1 100 ? -17.905 9.243 22.143 1.00 93.56 100 ILE A C 1
ATOM 754 O O . ILE A 1 100 ? -17.955 9.614 23.307 1.00 93.56 100 ILE A O 1
ATOM 758 N N . SER A 1 101 ? -18.907 9.449 21.289 1.00 91.81 101 SER A N 1
ATOM 759 C CA . SER A 1 101 ? -20.122 10.191 21.650 1.00 91.81 101 SER A CA 1
ATOM 760 C C . SER A 1 101 ? -21.065 9.408 22.576 1.00 91.81 101 SER A C 1
ATOM 762 O O . SER A 1 101 ? -21.966 9.999 23.167 1.00 91.81 101 SER A O 1
ATOM 764 N N . GLN A 1 102 ? -20.885 8.088 22.684 1.00 82.81 102 GLN A N 1
ATOM 765 C CA . GLN A 1 102 ? -21.671 7.191 23.541 1.00 82.81 102 GLN A CA 1
ATOM 766 C C . GLN A 1 102 ? -20.978 6.851 24.873 1.00 82.81 102 GLN A C 1
ATOM 768 O O . GLN A 1 102 ? -21.587 6.176 25.704 1.00 82.81 102 GLN A O 1
ATOM 773 N N . SER A 1 103 ? -19.723 7.278 25.058 1.00 71.44 103 SER A N 1
ATOM 774 C CA . SER A 1 103 ? -18.897 7.031 26.253 1.00 71.44 103 SER A CA 1
ATOM 775 C C . SER A 1 103 ? -18.997 8.173 27.263 1.00 71.44 103 SER A C 1
ATOM 777 O O . SER A 1 103 ? -18.957 7.873 28.477 1.00 71.44 103 SER A O 1
#

Sequence (103 aa):
ISQNPNKKGLWSWVISASLGDRDTITQSVLDQAHHLGFSDLEVITTVVEKRASFSCKPGITRPALNVGPGLWACGDYIEGPYPSTLEGAVLSGQQVIDQISQS

pLDDT: mean 85.82, std 13.29, range [40.0, 96.44]

Foldseek 3Di:
DDPDPPDPDDDDDDDPDDPDDQVVSVVVVVVVCVVVVDPDDDDPDTDDDPPPDDDPDPPDDAAAQDPDDVDGDAAQSHDDPDHRDPVRRVVRVVVVVVVVVVD